Protein AF-G8GIC6-F1 (afdb_monomer_lite)

Radius of gyration: 17.43 Å; chains: 1; bounding box: 41×19×47 Å

Foldseek 3Di:
DLVVVLVVLVVVLVVLVVVLVVVVVVPDVVVNVVSVVVSVVSVVVLLVSLVVLLCCLVVPQCVPDPDPVSNVVSVVVNVVSD

Structure (mmCIF, N/CA/C/O backbone):
data_AF-G8GIC6-F1
#
_entry.id   AF-G8GIC6-F1
#
loop_
_atom_site.group_PDB
_atom_site.id
_atom_site.type_symbol
_atom_site.label_atom_id
_atom_site.label_alt_id
_atom_site.label_comp_id
_atom_site.label_asym_id
_atom_site.label_entity_id
_atom_site.label_seq_id
_atom_site.pdbx_PDB_ins_code
_atom_site.Cartn_x
_atom_site.Cartn_y
_atom_site.Cartn_z
_atom_site.occupancy
_atom_site.B_iso_or_equiv
_atom_site.auth_seq_id
_atom_site.auth_comp_id
_atom_site.auth_asym_id
_atom_site.auth_atom_id
_atom_site.pdbx_PDB_model_num
ATOM 1 N N . ALA A 1 1 ? 1.578 8.062 -11.296 1.00 67.19 1 ALA A N 1
ATOM 2 C CA . ALA A 1 1 ? 0.257 7.602 -10.815 1.00 67.19 1 ALA A CA 1
ATOM 3 C C . ALA A 1 1 ? 0.332 6.990 -9.407 1.00 67.19 1 ALA A C 1
ATOM 5 O O . ALA A 1 1 ? -0.233 7.583 -8.497 1.00 67.19 1 ALA A O 1
ATOM 6 N N . TYR A 1 2 ? 1.091 5.903 -9.187 1.00 75.12 2 TYR A N 1
ATOM 7 C CA . TYR A 1 2 ? 1.176 5.181 -7.895 1.00 75.12 2 TYR A CA 1
ATOM 8 C C . TYR A 1 2 ? 1.516 6.042 -6.664 1.00 75.12 2 TYR A C 1
ATOM 10 O O . TYR A 1 2 ? 0.873 5.908 -5.626 1.00 75.12 2 TYR A O 1
ATOM 18 N N . LYS A 1 3 ? 2.439 7.007 -6.798 1.00 78.31 3 LYS A N 1
ATOM 19 C CA . LYS A 1 3 ? 2.821 7.928 -5.709 1.00 78.31 3 LYS A CA 1
ATOM 20 C C . LYS A 1 3 ? 1.633 8.703 -5.115 1.00 78.31 3 LYS A C 1
ATOM 22 O O . LYS A 1 3 ? 1.571 8.884 -3.903 1.00 78.31 3 LYS A O 1
ATOM 27 N N . ASN A 1 4 ? 0.684 9.134 -5.948 1.00 81.31 4 ASN A N 1
ATOM 28 C CA . ASN A 1 4 ? -0.469 9.921 -5.498 1.00 81.31 4 ASN A CA 1
ATOM 29 C C . ASN A 1 4 ? -1.513 9.038 -4.807 1.00 81.31 4 ASN A C 1
ATOM 31 O O . ASN A 1 4 ? -2.061 9.427 -3.778 1.00 81.31 4 ASN A O 1
ATOM 35 N N . VAL A 1 5 ? -1.738 7.833 -5.339 1.00 83.38 5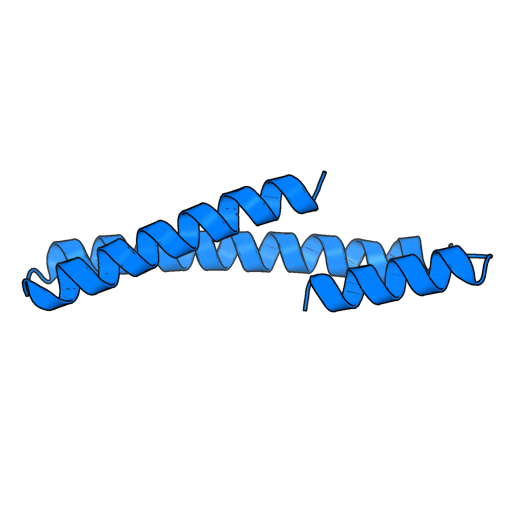 VAL A N 1
ATOM 36 C CA . VAL A 1 5 ? -2.675 6.856 -4.766 1.00 83.38 5 VAL A CA 1
ATOM 37 C C . VAL A 1 5 ? -2.192 6.406 -3.385 1.00 83.38 5 VAL A C 1
ATOM 39 O O . VAL A 1 5 ? -2.940 6.486 -2.410 1.00 83.38 5 VAL A O 1
ATOM 42 N N . ILE A 1 6 ? -0.914 6.035 -3.266 1.00 87.69 6 ILE A N 1
ATOM 43 C CA . ILE A 1 6 ? -0.315 5.640 -1.985 1.00 87.69 6 ILE A CA 1
ATOM 44 C C . ILE A 1 6 ? -0.268 6.817 -1.010 1.00 87.69 6 ILE A C 1
ATOM 46 O O . ILE A 1 6 ? -0.554 6.641 0.172 1.00 87.69 6 ILE A O 1
ATOM 50 N N . GLY A 1 7 ? 0.030 8.031 -1.484 1.00 89.00 7 GLY A N 1
ATOM 51 C CA . GLY A 1 7 ? -0.005 9.237 -0.655 1.00 89.00 7 GLY A CA 1
ATOM 52 C C . GLY A 1 7 ? -1.375 9.471 -0.010 1.00 89.00 7 GLY A C 1
ATOM 53 O O . GLY A 1 7 ? -1.455 9.681 1.203 1.00 89.00 7 GLY A O 1
ATOM 54 N N . ALA A 1 8 ? -2.453 9.362 -0.793 1.00 89.25 8 ALA A N 1
ATOM 55 C CA . ALA A 1 8 ? -3.821 9.501 -0.299 1.00 89.25 8 ALA A CA 1
ATOM 56 C C . ALA A 1 8 ? -4.183 8.402 0.716 1.00 89.25 8 ALA A C 1
ATOM 58 O O . ALA A 1 8 ? -4.706 8.700 1.793 1.00 89.25 8 ALA A O 1
ATOM 59 N N . ARG A 1 9 ? -3.838 7.140 0.427 1.00 89.31 9 ARG A N 1
ATOM 60 C CA . ARG A 1 9 ? -4.102 6.011 1.335 1.00 89.31 9 ARG A CA 1
ATOM 61 C C . ARG A 1 9 ? -3.296 6.090 2.635 1.00 89.31 9 ARG A C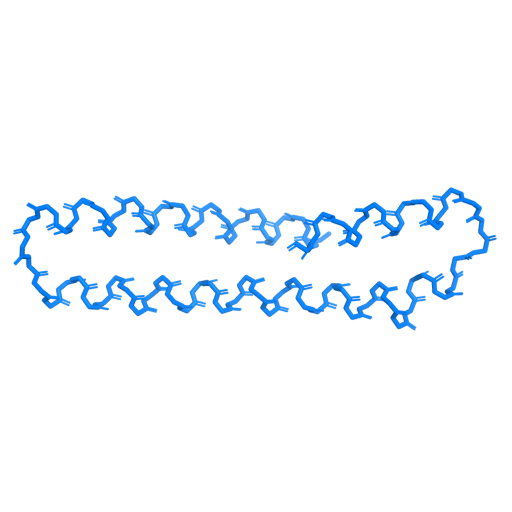 1
ATOM 63 O O . ARG A 1 9 ? -3.866 5.888 3.702 1.00 89.31 9 ARG A O 1
ATOM 70 N N . ARG A 1 10 ? -2.023 6.506 2.592 1.00 92.12 10 ARG A N 1
ATOM 71 C CA . ARG A 1 10 ? -1.201 6.766 3.795 1.00 92.12 10 ARG A CA 1
ATOM 72 C C . ARG A 1 10 ? -1.752 7.915 4.636 1.00 92.12 10 ARG A C 1
ATOM 74 O O . ARG A 1 10 ? -1.688 7.863 5.862 1.00 92.12 10 ARG A O 1
ATOM 81 N N . ALA A 1 11 ? -2.272 8.970 4.007 1.00 92.88 11 ALA A N 1
ATOM 82 C CA . ALA A 1 11 ? -2.934 10.052 4.732 1.00 92.88 11 ALA A CA 1
ATOM 83 C C . ALA A 1 11 ? -4.202 9.551 5.440 1.00 92.88 11 ALA A C 1
ATOM 85 O O . ALA A 1 11 ? -4.367 9.816 6.628 1.00 92.88 11 ALA A O 1
ATOM 86 N N . SER A 1 12 ? -5.032 8.769 4.744 1.00 92.50 12 SER A N 1
ATOM 87 C CA . SER A 1 12 ? -6.233 8.156 5.317 1.00 92.50 12 SER A CA 1
ATOM 88 C C . SER A 1 12 ? -5.897 7.231 6.492 1.00 92.50 12 SER A C 1
ATOM 90 O O . SER A 1 12 ? -6.459 7.400 7.571 1.00 92.50 12 SER A O 1
ATOM 92 N N . TRP A 1 13 ? -4.898 6.354 6.337 1.00 93.25 13 TRP A N 1
ATOM 93 C CA . TRP A 1 13 ? -4.419 5.484 7.414 1.00 93.25 13 TRP A CA 1
ATOM 94 C C . TRP A 1 13 ? -3.981 6.278 8.652 1.00 93.25 13 TRP A C 1
ATOM 96 O O . TRP A 1 13 ? -4.438 5.990 9.751 1.00 93.25 13 TRP A O 1
ATOM 106 N N . ARG A 1 14 ? -3.183 7.347 8.490 1.00 94.88 14 ARG A N 1
ATOM 107 C CA . ARG A 1 14 ? -2.759 8.199 9.622 1.00 94.88 14 ARG A CA 1
ATOM 108 C C . ARG A 1 14 ? -3.935 8.828 10.370 1.00 94.88 14 ARG A C 1
ATOM 110 O O . ARG A 1 14 ? -3.896 8.922 11.597 1.00 94.88 14 ARG A O 1
ATOM 117 N N . ILE A 1 15 ? -4.959 9.276 9.641 1.00 94.00 15 ILE A N 1
ATOM 118 C CA . ILE A 1 15 ? -6.167 9.860 10.236 1.00 94.00 15 ILE A CA 1
ATOM 119 C C . ILE A 1 15 ? -6.914 8.795 11.042 1.00 94.00 15 ILE A C 1
ATOM 121 O O . ILE A 1 15 ? -7.247 9.044 12.197 1.00 94.00 15 ILE A O 1
ATOM 125 N N . ILE A 1 16 ? -7.123 7.609 10.467 1.00 92.75 16 ILE A N 1
ATOM 126 C CA . ILE A 1 16 ? -7.841 6.509 11.123 1.00 92.75 16 ILE A CA 1
ATOM 127 C C . ILE A 1 16 ? -7.097 6.052 12.380 1.00 92.75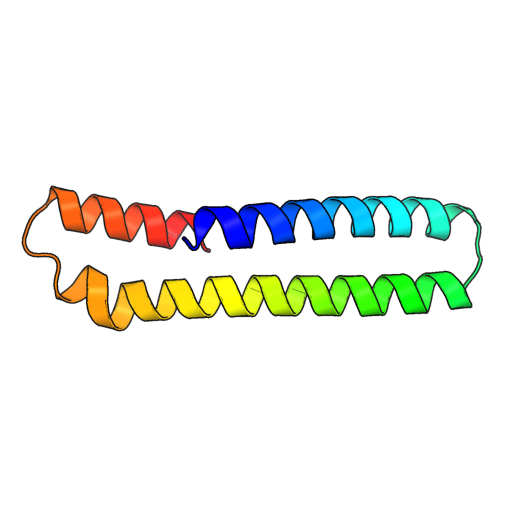 16 ILE A C 1
ATOM 129 O O . ILE A 1 16 ? -7.716 5.975 13.435 1.00 92.75 16 ILE A O 1
ATOM 133 N N . SER A 1 17 ? -5.777 5.861 12.313 1.00 92.25 17 SER A N 1
ATOM 134 C CA . SER A 1 17 ? -4.963 5.505 13.485 1.00 92.25 17 SER A CA 1
ATOM 135 C C . SER A 1 17 ? -5.037 6.570 14.588 1.00 92.25 17 SER A C 1
ATOM 137 O O . SER A 1 17 ? -5.073 6.251 15.772 1.00 92.25 17 SER A O 1
ATOM 139 N N . SER A 1 18 ? -5.122 7.853 14.215 1.00 92.56 18 SER A N 1
ATOM 140 C CA . SER A 1 18 ? -5.301 8.945 15.185 1.00 92.56 18 SER A CA 1
ATOM 141 C C . SER A 1 18 ? -6.694 8.941 15.828 1.00 92.56 18 SER A C 1
ATOM 143 O O . SER A 1 18 ? -6.846 9.372 16.971 1.00 92.56 18 SER A O 1
ATOM 145 N N . ILE A 1 19 ? -7.724 8.501 15.097 1.00 90.88 19 ILE A N 1
ATOM 146 C CA . ILE A 1 19 ? -9.089 8.343 15.618 1.00 90.88 19 ILE A CA 1
ATOM 147 C C . ILE A 1 19 ? -9.157 7.126 16.544 1.00 90.88 19 ILE A C 1
ATOM 149 O O . ILE A 1 19 ? -9.695 7.247 17.639 1.00 90.88 19 ILE A O 1
ATOM 153 N N . GLU A 1 20 ? -8.557 6.001 16.149 1.00 89.00 20 GLU A N 1
ATOM 154 C CA . GLU A 1 20 ? -8.452 4.784 16.964 1.00 89.00 20 GLU A CA 1
ATOM 155 C C . GLU A 1 20 ? -7.850 5.098 18.334 1.00 89.00 20 GLU A C 1
ATOM 157 O O . GLU A 1 20 ? -8.485 4.850 19.355 1.00 89.00 20 GLU A O 1
ATOM 162 N N . GLN A 1 21 ? -6.696 5.771 18.362 1.00 89.06 21 GLN A N 1
ATOM 163 C CA . GLN A 1 21 ? -6.026 6.142 19.609 1.00 89.06 21 GLN A CA 1
ATOM 164 C C . GLN A 1 21 ? -6.881 7.069 20.494 1.00 89.06 21 GLN A C 1
ATOM 166 O O . GLN A 1 21 ? -6.817 7.007 21.721 1.00 89.06 21 GLN A O 1
ATOM 171 N N . LYS A 1 22 ? -7.698 7.950 19.899 1.00 89.19 22 LYS A N 1
ATOM 172 C CA . LYS A 1 22 ? -8.612 8.824 20.654 1.00 89.19 22 LYS A CA 1
ATOM 173 C C . LYS A 1 22 ? -9.802 8.064 21.232 1.00 89.19 22 LYS A C 1
ATOM 175 O O . LYS A 1 22 ? -10.238 8.407 22.328 1.00 89.19 22 LYS A O 1
ATOM 180 N N . GLU A 1 23 ? -10.338 7.089 20.505 1.00 87.25 23 GLU A N 1
ATOM 181 C CA . GLU A 1 23 ? -11.470 6.278 20.961 1.00 87.25 23 GLU A CA 1
ATOM 182 C C . GLU A 1 23 ? -11.039 5.204 21.971 1.00 87.25 23 GLU A C 1
ATOM 184 O O . GLU A 1 23 ? -11.803 4.922 22.894 1.00 87.25 23 GLU A O 1
ATOM 189 N N . GLU A 1 24 ? -9.798 4.700 21.903 1.00 85.88 24 GLU A N 1
ATOM 190 C CA . GLU A 1 24 ? -9.236 3.800 22.929 1.00 85.88 24 GLU A CA 1
ATOM 191 C C . GLU A 1 24 ? -9.251 4.457 24.314 1.00 85.88 24 GLU A C 1
ATOM 193 O O . GLU A 1 24 ? -9.600 3.816 25.302 1.00 85.88 24 GLU A O 1
ATOM 198 N N . ASN A 1 25 ? -9.011 5.769 24.381 1.00 81.56 25 ASN A N 1
ATOM 199 C CA . ASN A 1 25 ? -9.062 6.528 25.634 1.00 81.56 25 ASN A CA 1
ATOM 200 C C . ASN A 1 25 ? -10.484 6.746 26.187 1.00 81.56 25 ASN A C 1
ATOM 202 O O . ASN A 1 25 ? -10.627 7.176 27.330 1.00 81.56 25 ASN A O 1
ATOM 206 N N . LYS A 1 26 ? -11.538 6.502 25.395 1.00 82.44 26 LYS A N 1
ATOM 207 C CA . LYS A 1 26 ? -12.943 6.707 25.801 1.00 82.44 26 LYS A CA 1
ATOM 208 C C . LYS A 1 26 ? -13.635 5.424 26.270 1.00 82.44 26 LYS A C 1
ATOM 210 O O . LYS A 1 26 ? -14.692 5.521 26.884 1.00 82.44 26 LYS A O 1
ATOM 215 N N . GLY A 1 27 ? -13.068 4.250 25.976 1.00 76.25 27 GLY A N 1
ATOM 216 C CA . GLY A 1 27 ? -13.564 2.955 26.460 1.00 76.25 27 GLY A CA 1
ATOM 217 C C . GLY A 1 27 ? -14.842 2.430 25.790 1.00 76.25 27 GLY A C 1
ATOM 218 O O . GLY A 1 27 ? -15.510 1.576 26.363 1.00 76.25 27 GLY A O 1
ATOM 219 N N . VAL A 1 28 ? -15.212 2.921 24.599 1.00 80.44 28 VAL A N 1
ATOM 220 C CA . VAL A 1 28 ? -16.387 2.418 23.857 1.00 80.44 28 VAL A CA 1
ATOM 221 C C . VAL A 1 28 ? -15.963 1.288 22.908 1.00 80.44 28 VAL A C 1
ATOM 223 O O . VAL A 1 28 ? -15.492 1.549 21.801 1.00 80.44 28 VAL A O 1
ATOM 226 N N . GLU A 1 29 ? -16.142 0.034 23.334 1.00 81.44 29 GLU A N 1
ATOM 227 C CA . GLU A 1 29 ? -15.680 -1.173 22.615 1.00 81.44 29 GLU A CA 1
ATOM 228 C C . GLU A 1 29 ? -16.266 -1.339 21.205 1.00 81.44 29 GLU A C 1
ATOM 230 O O . GLU A 1 29 ? -15.522 -1.600 20.262 1.00 81.44 29 GLU A O 1
ATOM 235 N N . GLU A 1 30 ? -17.570 -1.118 21.019 1.00 85.12 30 GLU A N 1
ATOM 236 C CA . GLU A 1 30 ? -18.226 -1.328 19.717 1.00 85.12 30 GLU A CA 1
ATOM 237 C C . GLU A 1 30 ? -17.663 -0.396 18.626 1.00 85.12 30 GLU A C 1
ATOM 239 O O . GLU A 1 30 ? -17.386 -0.804 17.496 1.00 85.12 30 GLU A O 1
ATOM 244 N N . LYS A 1 31 ? -17.418 0.873 18.978 1.00 83.75 31 LYS A N 1
ATOM 245 C CA . LYS A 1 31 ? -16.823 1.852 18.057 1.00 83.75 31 LYS A CA 1
ATOM 246 C C . LYS A 1 31 ? -15.372 1.513 17.744 1.00 83.75 31 LYS A C 1
ATOM 248 O O . LYS A 1 31 ? -14.933 1.696 16.609 1.00 83.75 31 LYS A O 1
ATOM 253 N N . LEU A 1 32 ? -14.638 1.010 18.735 1.00 88.56 32 LEU A N 1
ATOM 254 C CA . LEU A 1 32 ? -13.255 0.584 18.565 1.00 88.56 32 LEU A CA 1
ATOM 255 C C . LEU A 1 32 ? -13.123 -0.566 17.576 1.00 88.56 32 LEU A C 1
ATOM 257 O O . LEU A 1 32 ? -12.235 -0.529 16.727 1.00 88.56 32 LEU A O 1
ATOM 261 N N . GLU A 1 33 ? -14.014 -1.551 17.643 1.00 90.50 33 GLU A N 1
ATOM 262 C CA . GLU A 1 33 ? -14.004 -2.683 16.720 1.00 90.50 33 GLU A CA 1
ATOM 263 C C . GLU A 1 33 ? -14.257 -2.240 15.270 1.00 90.50 33 GLU A C 1
ATOM 265 O O . GLU A 1 33 ? -13.514 -2.622 14.361 1.00 90.50 33 GLU A O 1
ATOM 270 N N . MET A 1 34 ? -15.228 -1.343 15.047 1.00 90.31 34 MET A N 1
ATOM 271 C CA . MET A 1 34 ? -15.483 -0.774 13.716 1.00 90.31 34 MET A CA 1
ATOM 272 C C . MET A 1 34 ? -14.266 -0.017 13.165 1.00 90.31 34 MET A C 1
ATOM 274 O O . MET A 1 34 ? -13.902 -0.187 11.998 1.00 90.31 34 MET A O 1
ATOM 278 N N . ILE A 1 35 ? -13.607 0.796 13.999 1.00 90.94 35 ILE A N 1
ATOM 279 C CA . ILE A 1 35 ? -12.414 1.558 13.600 1.00 90.94 35 ILE A CA 1
ATOM 280 C C . ILE A 1 35 ? -11.248 0.615 13.282 1.00 90.94 35 ILE A C 1
ATOM 282 O O . ILE A 1 35 ? -10.568 0.808 12.271 1.00 90.94 35 ILE A O 1
ATOM 286 N N . LYS A 1 36 ? -11.045 -0.431 14.093 1.00 91.75 36 LYS A N 1
ATOM 287 C CA . LYS A 1 36 ? -10.009 -1.454 13.880 1.00 91.75 36 LYS A CA 1
ATOM 288 C C . LYS A 1 36 ? -10.208 -2.198 12.564 1.00 91.75 36 LYS A C 1
ATOM 290 O O . LYS A 1 36 ? -9.251 -2.335 11.798 1.00 91.75 36 LYS A O 1
ATOM 295 N N . ASN A 1 37 ? -11.442 -2.600 12.261 1.00 93.12 37 ASN A N 1
ATOM 296 C CA . ASN A 1 37 ? -11.779 -3.241 10.990 1.00 93.12 37 ASN A CA 1
ATOM 297 C C . ASN A 1 37 ? -11.517 -2.314 9.800 1.00 93.12 37 ASN A C 1
ATOM 299 O O . ASN A 1 37 ? -10.871 -2.719 8.831 1.00 93.12 37 ASN A O 1
ATOM 303 N N . TYR A 1 38 ? -11.935 -1.049 9.890 1.00 92.56 38 TYR A N 1
ATOM 304 C CA . TYR A 1 38 ? -11.708 -0.090 8.811 1.00 92.56 38 TYR A CA 1
ATOM 305 C C . TYR A 1 38 ? -10.216 0.212 8.601 1.00 92.56 38 TYR A C 1
ATOM 307 O O . TYR A 1 38 ? -9.741 0.257 7.464 1.00 92.56 38 TYR A O 1
ATOM 315 N N . ARG A 1 39 ? -9.435 0.336 9.684 1.00 93.25 39 ARG A N 1
ATOM 316 C CA . ARG A 1 39 ? -7.972 0.460 9.602 1.00 93.25 39 ARG A CA 1
ATOM 317 C C . ARG A 1 39 ? -7.350 -0.746 8.903 1.00 93.25 39 ARG A C 1
ATOM 319 O O . ARG A 1 39 ? -6.531 -0.560 8.007 1.00 93.25 39 ARG A O 1
ATOM 326 N N . SER A 1 40 ? -7.751 -1.960 9.284 1.00 93.88 40 SER A N 1
ATOM 327 C CA . SER A 1 40 ? -7.249 -3.200 8.681 1.00 93.88 40 SER A CA 1
ATOM 328 C C . SER A 1 40 ? -7.530 -3.256 7.177 1.00 93.88 40 SER A C 1
ATOM 330 O O . SER A 1 40 ? -6.644 -3.607 6.396 1.00 93.88 40 SER A O 1
ATOM 332 N N . GLN A 1 41 ? -8.719 -2.820 6.752 1.00 93.69 41 GLN A N 1
ATOM 333 C CA . GLN A 1 41 ? -9.063 -2.717 5.335 1.00 93.69 41 GLN A CA 1
ATOM 334 C C . GLN A 1 41 ? -8.139 -1.741 4.591 1.00 93.69 41 GLN A C 1
ATOM 336 O O . GLN A 1 41 ? -7.594 -2.093 3.546 1.00 93.69 41 GLN A O 1
ATOM 341 N N . VAL A 1 42 ? -7.892 -0.550 5.147 1.00 92.25 42 VAL A N 1
ATOM 342 C CA . VAL A 1 42 ? -6.978 0.434 4.538 1.00 92.25 42 VAL A CA 1
ATOM 343 C C . VAL A 1 42 ? -5.535 -0.078 4.493 1.00 92.25 42 VAL A C 1
ATOM 345 O O . VAL A 1 42 ? -4.829 0.152 3.511 1.00 92.25 42 VAL A O 1
ATOM 348 N N . GLU A 1 43 ? -5.081 -0.796 5.521 1.00 92.38 43 GLU A N 1
ATOM 349 C CA . GLU A 1 43 ? -3.761 -1.437 5.521 1.00 92.38 43 GLU A CA 1
ATOM 350 C C . GLU A 1 43 ? -3.638 -2.539 4.476 1.00 92.38 43 GLU A C 1
ATOM 352 O O . GLU A 1 43 ? -2.560 -2.721 3.906 1.00 92.38 43 GLU A O 1
ATOM 357 N N . LYS A 1 44 ? -4.713 -3.294 4.240 1.00 94.00 44 LYS A N 1
ATOM 358 C CA . LYS A 1 44 ? -4.750 -4.299 3.182 1.00 94.00 44 LYS A CA 1
ATOM 359 C C . LYS A 1 44 ? -4.643 -3.631 1.813 1.00 94.00 44 LYS A C 1
ATOM 361 O O . LYS A 1 44 ? -3.748 -3.977 1.058 1.00 94.00 44 LYS A O 1
ATOM 366 N N . GLU A 1 45 ? -5.451 -2.604 1.547 1.00 91.69 45 GLU A N 1
ATOM 367 C CA . GLU A 1 45 ? -5.372 -1.844 0.291 1.00 91.69 45 GLU A CA 1
ATOM 368 C C . GLU A 1 45 ? -3.976 -1.243 0.065 1.00 91.69 45 GLU A C 1
ATOM 370 O O . GLU A 1 45 ? -3.453 -1.288 -1.045 1.00 91.69 45 GLU A O 1
ATOM 375 N N . LEU A 1 46 ? -3.342 -0.699 1.111 1.00 91.50 46 LEU A N 1
ATOM 376 C CA . LEU A 1 46 ? -1.968 -0.193 1.025 1.00 91.50 46 LEU A CA 1
ATOM 377 C C . LEU A 1 46 ? -0.974 -1.292 0.642 1.00 91.50 46 LEU A C 1
ATOM 379 O O . LEU A 1 46 ? -0.139 -1.068 -0.234 1.00 91.50 46 LEU A O 1
ATOM 383 N N . ARG A 1 47 ? -1.068 -2.460 1.286 1.00 92.00 47 ARG A N 1
ATOM 384 C CA . ARG A 1 47 ? -0.213 -3.615 0.988 1.00 92.00 47 ARG A CA 1
ATOM 385 C C . ARG A 1 47 ? -0.417 -4.116 -0.434 1.00 92.00 47 ARG A C 1
ATOM 387 O O . ARG A 1 47 ? 0.573 -4.343 -1.120 1.00 92.00 47 ARG A O 1
ATOM 394 N N . ASP A 1 48 ? -1.662 -4.216 -0.880 1.00 92.50 48 ASP A N 1
ATOM 395 C CA . ASP A 1 48 ? -2.002 -4.684 -2.222 1.00 92.50 48 ASP A CA 1
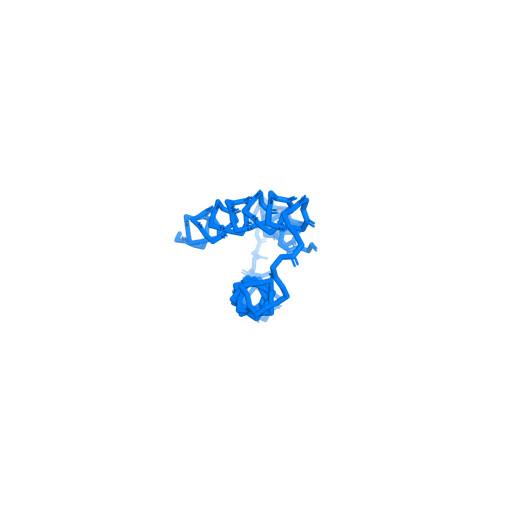ATOM 396 C C . ASP A 1 48 ? -1.436 -3.727 -3.287 1.00 92.50 48 ASP A C 1
ATOM 398 O O . ASP A 1 48 ? -0.756 -4.163 -4.211 1.00 92.50 48 ASP A O 1
ATOM 402 N N . ILE A 1 49 ? -1.583 -2.407 -3.105 1.00 90.69 49 ILE A N 1
ATOM 403 C CA . ILE A 1 49 ? -1.027 -1.418 -4.047 1.00 90.69 49 ILE A CA 1
ATOM 404 C C . ILE A 1 49 ? 0.511 -1.453 -4.058 1.00 90.69 49 ILE A C 1
ATOM 406 O O . ILE A 1 49 ? 1.116 -1.315 -5.124 1.00 90.69 49 ILE A O 1
ATOM 410 N N . CYS A 1 50 ? 1.157 -1.611 -2.894 1.00 92.00 50 CYS A N 1
ATOM 411 C CA . CYS A 1 50 ? 2.612 -1.777 -2.820 1.00 92.00 50 CYS A CA 1
ATOM 412 C C . CYS A 1 50 ? 3.066 -3.076 -3.504 1.00 92.00 50 CYS A C 1
ATOM 414 O O . CYS A 1 50 ? 4.055 -3.067 -4.232 1.00 92.00 50 CYS A O 1
ATOM 416 N N . SER A 1 51 ? 2.334 -4.175 -3.322 1.00 93.38 51 SER A N 1
ATOM 417 C CA . SER A 1 51 ? 2.625 -5.454 -3.972 1.00 93.38 51 SER A CA 1
ATOM 418 C C . SER A 1 51 ? 2.526 -5.344 -5.494 1.00 93.38 51 SER A C 1
ATOM 420 O O . SER A 1 51 ? 3.460 -5.735 -6.192 1.00 93.38 51 SER A O 1
ATOM 422 N N . ASP A 1 52 ? 1.456 -4.734 -6.008 1.00 92.50 52 ASP A N 1
ATOM 423 C CA . ASP A 1 52 ? 1.247 -4.544 -7.447 1.00 92.50 52 ASP A CA 1
ATOM 424 C C . ASP A 1 52 ? 2.402 -3.771 -8.098 1.00 92.50 52 ASP A C 1
ATOM 426 O O . ASP A 1 52 ? 2.900 -4.151 -9.160 1.00 92.50 52 ASP A O 1
ATOM 430 N N . ILE A 1 53 ? 2.870 -2.681 -7.472 1.00 90.81 53 ILE A N 1
ATOM 431 C CA . ILE A 1 53 ? 3.976 -1.903 -8.046 1.00 90.81 53 ILE A CA 1
ATOM 432 C C . ILE A 1 53 ? 5.310 -2.651 -7.972 1.00 90.81 53 ILE A C 1
ATOM 434 O O . ILE A 1 53 ? 6.097 -2.567 -8.917 1.00 90.81 53 ILE A O 1
ATOM 438 N N . LEU A 1 54 ? 5.563 -3.393 -6.890 1.00 93.06 54 LEU A N 1
ATOM 439 C CA . LEU A 1 54 ? 6.758 -4.228 -6.765 1.00 93.06 54 LEU A CA 1
ATOM 440 C C . LEU A 1 54 ? 6.778 -5.320 -7.842 1.00 93.06 54 LEU A C 1
ATOM 442 O O . LEU A 1 54 ? 7.812 -5.533 -8.474 1.00 93.06 54 LEU A O 1
ATOM 446 N N . GLU A 1 55 ? 5.632 -5.942 -8.120 1.00 94.88 55 GLU A N 1
ATOM 447 C CA . GLU A 1 55 ? 5.501 -6.949 -9.172 1.00 94.88 55 GLU A CA 1
ATOM 448 C C . GLU A 1 55 ? 5.783 -6.366 -10.564 1.00 94.88 55 GLU A C 1
ATOM 450 O O . GLU A 1 55 ? 6.545 -6.950 -11.337 1.00 94.88 55 GLU A O 1
ATOM 455 N N . VAL A 1 56 ? 5.235 -5.187 -10.876 1.00 93.38 56 VAL A N 1
ATOM 456 C CA . VAL A 1 56 ? 5.499 -4.496 -12.150 1.00 93.38 56 VAL A CA 1
ATOM 457 C C . VAL A 1 56 ? 6.978 -4.121 -12.288 1.00 93.38 56 VAL A C 1
ATOM 459 O O . VAL A 1 56 ? 7.558 -4.262 -13.372 1.00 93.38 56 VAL A O 1
ATOM 462 N N . LEU A 1 57 ? 7.607 -3.661 -11.202 1.00 93.12 57 LEU A N 1
ATOM 463 C CA . LEU A 1 57 ? 9.032 -3.333 -11.187 1.00 93.12 57 LEU A CA 1
ATOM 464 C C . LEU A 1 57 ? 9.888 -4.570 -11.472 1.00 93.12 57 LEU A C 1
ATOM 466 O O . LEU A 1 57 ? 10.751 -4.510 -12.347 1.00 93.12 57 LEU A O 1
ATOM 470 N N . ASP A 1 58 ? 9.621 -5.685 -10.794 1.00 93.69 58 ASP A N 1
ATOM 471 C CA . ASP A 1 58 ? 10.432 -6.901 -10.898 1.00 93.69 58 ASP A CA 1
ATOM 472 C C . ASP A 1 58 ? 10.214 -7.673 -12.202 1.00 93.69 58 ASP A C 1
ATOM 474 O O . ASP A 1 58 ? 11.179 -8.171 -12.784 1.00 93.69 58 ASP A O 1
ATOM 478 N N . LYS A 1 59 ? 8.971 -7.766 -12.689 1.00 94.81 59 LYS A N 1
ATOM 479 C CA . LYS A 1 59 ? 8.650 -8.564 -13.884 1.00 94.81 59 LYS A CA 1
ATOM 480 C C . LYS A 1 59 ? 8.873 -7.822 -15.196 1.00 94.81 59 LYS A C 1
ATOM 482 O O . LYS A 1 59 ? 9.135 -8.467 -16.209 1.00 94.81 59 LYS A O 1
ATOM 487 N N . HIS A 1 60 ? 8.758 -6.493 -15.197 1.00 92.81 60 HIS A N 1
ATOM 488 C CA . HIS A 1 60 ? 8.754 -5.714 -16.437 1.00 92.81 60 HIS A CA 1
ATOM 489 C C . HIS A 1 60 ? 9.809 -4.609 -16.450 1.00 92.81 60 HIS A C 1
ATOM 491 O O . HIS A 1 60 ? 10.665 -4.593 -17.330 1.00 92.81 60 HIS A O 1
ATOM 497 N N . LEU A 1 61 ? 9.785 -3.685 -15.486 1.00 92.44 61 LEU A N 1
ATOM 498 C CA . LEU A 1 61 ? 10.571 -2.451 -15.608 1.00 92.44 61 LEU A CA 1
ATOM 499 C C . LEU A 1 61 ? 12.074 -2.669 -15.396 1.00 92.44 61 LEU A C 1
ATOM 501 O O . LEU A 1 61 ? 12.875 -2.182 -16.192 1.00 92.44 61 LEU A O 1
ATOM 505 N N . ILE A 1 62 ? 12.465 -3.422 -14.364 1.00 92.88 62 ILE A N 1
ATOM 506 C CA . ILE A 1 62 ? 13.874 -3.723 -14.077 1.00 92.88 62 ILE A CA 1
ATOM 507 C C . ILE A 1 62 ? 14.496 -4.589 -15.190 1.00 92.88 62 ILE A C 1
ATOM 509 O O . ILE A 1 62 ? 15.574 -4.222 -15.665 1.00 92.88 62 ILE A O 1
ATOM 513 N N . PRO A 1 63 ? 13.854 -5.678 -15.670 1.00 94.38 63 PRO A N 1
ATOM 514 C CA . PRO A 1 63 ? 14.393 -6.474 -16.776 1.00 94.38 63 PRO A CA 1
ATOM 515 C C . PRO A 1 63 ? 14.519 -5.705 -18.097 1.00 94.38 63 PRO A C 1
ATOM 517 O O . PRO A 1 63 ? 15.474 -5.923 -18.841 1.00 94.38 63 PRO A O 1
ATOM 520 N N . CYS A 1 64 ? 13.586 -4.795 -18.393 1.00 92.44 64 CYS A N 1
ATOM 521 C CA . CYS A 1 64 ? 13.610 -3.999 -19.624 1.00 92.44 64 CYS A CA 1
ATOM 522 C C . CYS A 1 64 ? 14.542 -2.776 -19.557 1.00 92.44 64 CYS A C 1
ATOM 524 O O . CYS A 1 64 ? 14.769 -2.127 -20.578 1.00 92.44 64 CYS A O 1
ATOM 526 N N . ALA A 1 65 ? 15.089 -2.439 -18.386 1.00 94.12 65 ALA A N 1
ATOM 527 C CA . ALA A 1 65 ? 15.973 -1.293 -18.220 1.00 94.12 65 ALA A CA 1
ATOM 528 C C . ALA A 1 65 ? 17.351 -1.554 -18.853 1.00 94.12 65 ALA A C 1
ATOM 530 O O . ALA A 1 65 ? 18.136 -2.376 -18.375 1.00 94.12 65 ALA A O 1
ATOM 531 N N . THR A 1 66 ? 17.673 -0.826 -19.921 1.00 92.31 66 THR A N 1
ATOM 532 C CA . THR A 1 66 ? 18.939 -0.975 -20.660 1.00 92.31 66 THR A CA 1
ATOM 533 C C . THR A 1 66 ? 20.028 -0.012 -20.190 1.00 92.31 66 THR A C 1
ATOM 535 O O . THR A 1 66 ? 21.211 -0.334 -20.292 1.00 92.31 66 THR A O 1
ATOM 538 N N . THR A 1 67 ? 19.659 1.146 -19.634 1.00 94.69 67 THR A N 1
ATOM 539 C CA . THR A 1 67 ? 20.608 2.174 -19.177 1.00 94.69 67 THR A CA 1
ATOM 540 C C . THR A 1 67 ? 20.886 2.075 -17.677 1.00 94.69 67 THR A C 1
ATOM 542 O O . THR A 1 67 ? 20.042 1.633 -16.896 1.00 94.69 67 THR A O 1
ATOM 545 N N . GLY A 1 68 ? 22.069 2.526 -17.246 1.00 91.88 68 GLY A N 1
ATOM 546 C CA . GLY A 1 68 ? 22.411 2.587 -15.820 1.00 91.88 68 GLY A CA 1
ATOM 547 C C . GLY A 1 68 ? 21.445 3.471 -15.022 1.00 91.88 68 GLY A C 1
ATOM 548 O O . GLY A 1 68 ? 20.974 3.068 -13.963 1.00 91.88 68 GLY A O 1
ATOM 549 N N . GLU A 1 69 ? 21.076 4.631 -15.568 1.00 92.44 69 GLU A N 1
ATOM 550 C CA . GLU A 1 69 ? 20.154 5.573 -14.920 1.00 92.44 69 GLU A CA 1
ATOM 551 C C . GLU A 1 69 ? 18.751 4.987 -14.708 1.00 92.44 69 GLU A C 1
ATOM 553 O O . GLU A 1 69 ? 18.183 5.131 -13.625 1.00 92.44 69 GLU A O 1
ATOM 558 N N . SER A 1 70 ? 18.203 4.272 -15.700 1.00 92.38 70 SER A N 1
ATOM 559 C CA . SER A 1 70 ? 16.879 3.642 -15.574 1.00 92.38 70 SER A CA 1
ATOM 560 C C . SER A 1 70 ? 16.877 2.512 -14.543 1.00 92.38 70 SER A C 1
ATOM 562 O O . SER A 1 70 ? 15.963 2.442 -13.721 1.00 92.38 70 SER A O 1
ATOM 564 N N . LYS A 1 71 ? 17.934 1.688 -14.495 1.00 92.62 71 LYS A N 1
ATOM 565 C CA . LYS A 1 71 ? 18.096 0.665 -13.449 1.00 92.62 71 LYS A CA 1
ATOM 566 C C . LYS A 1 71 ? 18.135 1.288 -12.058 1.00 92.62 71 LYS A C 1
ATOM 568 O O . LYS A 1 71 ? 17.381 0.864 -11.186 1.00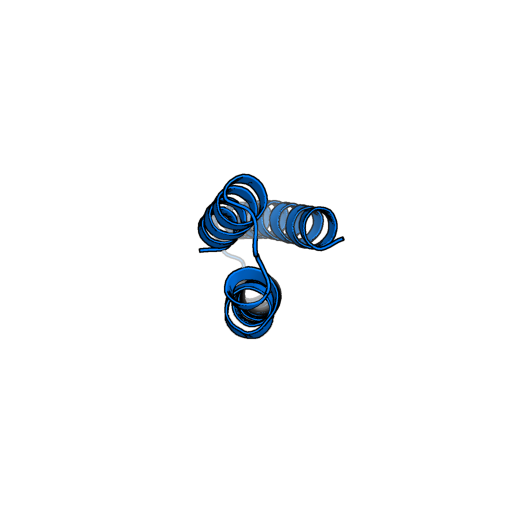 92.62 71 LYS A O 1
ATOM 573 N N . VAL A 1 72 ? 18.965 2.314 -11.853 1.00 94.50 72 VAL A N 1
ATOM 574 C CA . VAL A 1 72 ? 19.062 3.019 -10.562 1.00 94.50 72 VAL A CA 1
ATOM 575 C C . VAL A 1 72 ? 17.708 3.603 -10.157 1.00 94.50 72 VAL A C 1
ATOM 577 O O . VAL A 1 72 ? 17.293 3.450 -9.007 1.00 94.50 72 VAL A O 1
ATOM 580 N N . PHE A 1 73 ? 16.985 4.213 -11.099 1.00 92.50 73 PHE A N 1
ATOM 581 C CA . PHE A 1 73 ? 15.654 4.758 -10.847 1.00 92.50 73 PHE A CA 1
ATOM 582 C C . PHE A 1 73 ? 14.655 3.681 -10.394 1.00 92.50 73 PHE A C 1
ATOM 584 O O . PHE A 1 73 ? 13.979 3.870 -9.380 1.00 92.50 73 PHE A O 1
ATOM 591 N N . TYR A 1 74 ? 14.582 2.537 -11.085 1.00 93.75 74 TYR A N 1
ATOM 592 C CA . TYR A 1 74 ? 13.651 1.461 -10.723 1.00 93.75 74 TYR A CA 1
ATOM 593 C C . TYR A 1 74 ? 14.030 0.750 -9.422 1.00 93.75 74 TYR A C 1
ATOM 595 O O . TYR A 1 74 ? 13.142 0.450 -8.629 1.00 93.75 74 TYR A O 1
ATOM 603 N N . TYR A 1 75 ? 15.321 0.547 -9.138 1.00 93.62 75 TYR A N 1
ATOM 604 C CA . TYR A 1 75 ? 15.752 -0.011 -7.851 1.00 93.62 75 TYR A CA 1
ATOM 605 C C . TYR A 1 75 ? 15.474 0.936 -6.683 1.00 93.62 75 TYR A C 1
ATOM 607 O O . TYR A 1 75 ? 15.018 0.487 -5.632 1.00 93.62 75 TYR A O 1
ATOM 615 N N . LYS A 1 76 ? 15.673 2.248 -6.867 1.00 93.94 76 LYS A N 1
ATOM 616 C CA . LYS A 1 76 ? 15.254 3.242 -5.873 1.00 93.94 76 LYS A CA 1
ATOM 617 C C . LYS A 1 76 ? 13.746 3.162 -5.638 1.00 93.94 76 LYS A C 1
ATOM 619 O O . LYS A 1 76 ? 13.304 3.118 -4.497 1.00 93.94 76 LYS A O 1
ATOM 624 N N . MET A 1 77 ? 12.965 3.127 -6.717 1.00 91.75 77 MET A N 1
ATOM 625 C CA . MET A 1 77 ? 11.509 3.045 -6.639 1.00 91.75 77 MET A CA 1
ATOM 626 C C . MET A 1 77 ? 11.051 1.759 -5.940 1.00 91.75 77 MET A C 1
ATOM 628 O O . MET A 1 77 ? 10.140 1.820 -5.127 1.00 91.75 77 MET A O 1
ATOM 632 N N . LYS A 1 78 ? 11.716 0.623 -6.181 1.00 91.94 78 LYS A N 1
ATOM 633 C CA . LYS A 1 78 ? 11.477 -0.636 -5.463 1.00 91.94 78 LYS A CA 1
ATOM 634 C C . LYS A 1 78 ? 11.713 -0.486 -3.957 1.00 91.94 78 LYS A C 1
ATOM 636 O O . LYS A 1 78 ? 10.895 -0.941 -3.168 1.00 91.94 78 LYS A O 1
ATOM 641 N N . GLY A 1 79 ? 12.792 0.192 -3.563 1.00 91.38 79 GLY A N 1
ATOM 642 C CA . GLY A 1 79 ? 13.072 0.499 -2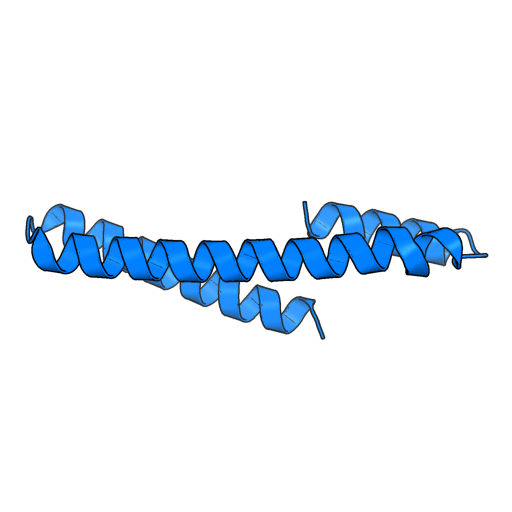.158 1.00 91.38 79 GLY A CA 1
ATOM 643 C C . GLY A 1 79 ? 12.026 1.409 -1.504 1.00 91.38 79 GLY A C 1
ATOM 644 O O . GLY A 1 79 ? 11.739 1.239 -0.329 1.00 91.38 79 GLY A O 1
ATOM 645 N N . ASP A 1 80 ? 11.415 2.330 -2.257 1.00 88.00 80 ASP A N 1
ATOM 646 C CA . ASP A 1 80 ? 10.374 3.234 -1.742 1.00 88.00 80 ASP A CA 1
ATOM 647 C C . ASP A 1 80 ? 9.036 2.512 -1.418 1.00 88.00 80 ASP A C 1
ATOM 649 O O . ASP A 1 80 ? 8.186 3.096 -0.738 1.00 88.00 80 ASP A O 1
ATOM 653 N N . TYR A 1 81 ? 8.824 1.282 -1.914 1.00 85.56 81 TYR A N 1
ATOM 654 C CA . TYR A 1 81 ? 7.579 0.504 -1.751 1.00 85.56 81 TYR A CA 1
ATOM 655 C C . TYR A 1 81 ? 7.711 -0.762 -0.885 1.00 85.56 81 TYR A C 1
ATOM 657 O O . TYR A 1 81 ? 6.713 -1.464 -0.706 1.00 85.56 81 TYR A O 1
ATOM 665 N N . HIS A 1 82 ? 8.901 -1.033 -0.343 1.00 82.31 82 HIS A N 1
ATOM 666 C CA . HIS A 1 82 ? 9.124 -2.021 0.720 1.00 82.31 82 HIS A CA 1
ATOM 667 C C . HIS A 1 82 ? 8.947 -1.388 2.104 1.00 82.31 82 HIS A C 1
ATOM 669 O O . HIS A 1 82 ? 8.421 -2.099 2.989 1.00 82.31 82 HIS A O 1
#

InterPro domains:
  IPR000308 14-3-3 protein [PR00305] (38-62)
  IPR000308 14-3-3 protein [PR00305] (69-82)
  IPR000308 14-3-3 protein [PTHR18860] (1-82)
  IPR023410 14-3-3 domain [PF00244] (1-82)
  IPR023410 14-3-3 domain [SM00101] (1-82)
  IPR036815 14-3-3 domain superfamily [G3DSA:1.20.190.20] (1-82)
  IPR036815 14-3-3 domain superfamily [SSF48445] (1-82)

pLDDT: mean 90.02, std 5.13, range [67.19, 94.88]

Organism: Aedes albopictus (NCBI:txid7160)

Sequence (82 aa):
AYKNVIGARRASWRIISSIEQKEENKGVEEKLEMIKNYRSQVEKELRDICSDILEVLDKHLIPCATTGESKVFYYKMKGDYH

Secondary structure (DSSP, 8-state):
-HHHHHHHHHHHHHHHHHHHHHHHTTT-HHHHHHHHHHHHHHHHHHHHHHHHHHHHIIIIIHHH--SHHHHHHHHHHHHHT-